Protein AF-A0A371EJU2-F1 (afdb_monomer)

Solvent-accessible surface area (backbone atoms only — not comparable to full-atom values): 4868 Å² total; per-residue (Å²): 135,84,81,77,82,74,78,82,73,74,85,72,82,46,72,70,58,51,50,55,56,31,63,78,61,78,54,89,84,76,57,67,67,58,54,33,61,26,21,58,68,72,35,73,90,30,51,77,49,73,57,100,60,33,46,28,28,41,28,42,44,97,91,63,50,76,47,78,48,71,51,66,56,97,69,133

Structure (mmCIF, N/CA/C/O backbone):
data_AF-A0A371EJU2-F1
#
_entry.id   AF-A0A371EJU2-F1
#
loop_
_atom_site.group_PDB
_atom_site.id
_atom_site.type_symbol
_atom_site.label_atom_id
_atom_site.label_alt_id
_atom_site.label_comp_id
_atom_site.label_asym_id
_atom_site.label_entity_id
_atom_site.label_seq_id
_atom_site.pdbx_PDB_ins_code
_atom_site.Cartn_x
_atom_site.Cartn_y
_atom_site.Cartn_z
_atom_site.occupancy
_atom_site.B_iso_or_equiv
_atom_site.auth_seq_id
_atom_site.auth_comp_id
_atom_site.auth_asym_id
_atom_site.auth_atom_id
_atom_site.pdbx_PDB_model_num
ATOM 1 N N . MET A 1 1 ? -0.828 43.826 -34.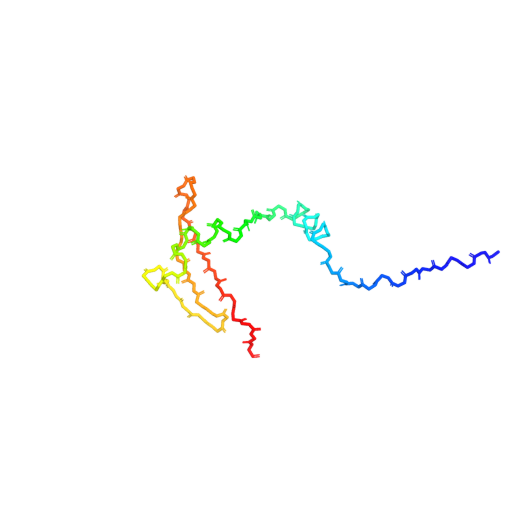056 1.00 42.22 1 MET A N 1
ATOM 2 C CA . MET A 1 1 ? -0.149 42.515 -33.990 1.00 42.22 1 MET A CA 1
ATOM 3 C C . MET A 1 1 ? 0.419 42.365 -32.583 1.00 42.22 1 MET A C 1
ATOM 5 O O . MET A 1 1 ? 1.598 42.607 -32.372 1.00 42.22 1 MET A O 1
ATOM 9 N N . LEU A 1 2 ? -0.440 42.124 -31.588 1.00 33.19 2 LEU A N 1
ATOM 10 C CA . LEU A 1 2 ? 0.003 41.969 -30.200 1.00 33.19 2 LEU A CA 1
ATOM 11 C C . LEU A 1 2 ? 0.554 40.550 -30.053 1.00 33.19 2 LEU A C 1
ATOM 13 O O . LEU A 1 2 ? -0.206 39.590 -30.142 1.00 33.19 2 LEU A O 1
ATOM 17 N N . SER A 1 3 ? 1.871 40.419 -29.897 1.00 38.25 3 SER A N 1
ATOM 18 C CA . SER A 1 3 ? 2.508 39.148 -29.565 1.00 38.25 3 SER A CA 1
ATOM 19 C C . SER A 1 3 ? 2.111 38.774 -28.139 1.00 38.25 3 SER A C 1
ATOM 21 O O . SER A 1 3 ? 2.584 39.372 -27.172 1.00 38.25 3 SER A O 1
ATOM 23 N N . SER A 1 4 ? 1.206 37.813 -28.004 1.00 41.50 4 SER A N 1
ATOM 24 C CA . SER A 1 4 ? 0.886 37.198 -26.723 1.00 41.50 4 SER A CA 1
ATOM 25 C C . SER A 1 4 ? 2.120 36.465 -26.201 1.00 41.50 4 SER A C 1
ATOM 27 O O . SER A 1 4 ? 2.582 35.500 -26.811 1.00 41.50 4 SER A O 1
ATOM 29 N N . PHE A 1 5 ? 2.647 36.930 -25.073 1.00 57.97 5 PHE A N 1
ATOM 30 C CA . PHE A 1 5 ? 3.595 36.179 -24.265 1.00 57.97 5 PHE A CA 1
ATOM 31 C C . PHE A 1 5 ? 2.884 34.921 -23.765 1.00 57.97 5 PHE A C 1
ATOM 33 O O . PHE A 1 5 ? 1.952 35.011 -22.969 1.00 57.97 5 PHE A O 1
ATOM 40 N N . ILE A 1 6 ? 3.300 33.756 -24.256 1.00 52.62 6 ILE A N 1
ATOM 41 C CA . ILE A 1 6 ? 2.947 32.481 -23.637 1.00 52.62 6 ILE A CA 1
ATOM 42 C C . ILE A 1 6 ? 3.976 32.278 -22.522 1.00 52.62 6 ILE A C 1
ATOM 44 O O . ILE A 1 6 ? 5.152 32.078 -22.837 1.00 52.62 6 ILE A O 1
ATOM 48 N N . PRO A 1 7 ? 3.602 32.368 -21.234 1.00 44.34 7 PRO A N 1
ATOM 49 C CA . PRO A 1 7 ? 4.498 31.921 -20.186 1.00 44.34 7 PRO A CA 1
ATOM 50 C C . PRO A 1 7 ? 4.727 30.424 -20.398 1.00 44.34 7 PRO A C 1
ATOM 52 O O . PRO A 1 7 ? 3.783 29.637 -20.429 1.00 44.34 7 PRO A O 1
ATOM 55 N N . VAL A 1 8 ? 5.986 30.036 -20.589 1.00 49.47 8 VAL A N 1
ATOM 56 C CA . VAL A 1 8 ? 6.396 28.633 -20.542 1.00 49.47 8 VAL A CA 1
ATOM 57 C C . VAL A 1 8 ? 6.106 28.159 -19.119 1.00 49.47 8 VAL A C 1
ATOM 59 O O . VAL A 1 8 ? 6.863 28.462 -18.200 1.00 49.47 8 VAL A O 1
ATOM 62 N N . GLN A 1 9 ? 4.966 27.494 -18.914 1.00 46.34 9 GLN A N 1
ATOM 63 C CA . GLN A 1 9 ? 4.682 26.820 -17.654 1.00 46.34 9 GLN A CA 1
ATOM 64 C C . GLN A 1 9 ? 5.707 25.697 -17.493 1.00 46.34 9 GLN A C 1
ATOM 66 O O . GLN A 1 9 ? 5.673 24.697 -18.213 1.00 46.34 9 GLN A O 1
ATOM 71 N N . ASP A 1 10 ? 6.615 25.879 -16.538 1.00 50.00 10 ASP A N 1
ATOM 72 C CA . ASP A 1 10 ? 7.369 24.789 -15.939 1.00 50.00 10 ASP A CA 1
ATOM 73 C C . ASP A 1 10 ? 6.372 23.692 -15.539 1.00 50.00 10 ASP A C 1
ATOM 75 O O . ASP A 1 10 ? 5.448 23.921 -14.752 1.00 50.00 10 ASP A O 1
ATOM 79 N N . LYS A 1 11 ? 6.514 22.511 -16.147 1.00 53.34 11 LYS A N 1
ATOM 80 C CA . LYS A 1 11 ? 5.620 21.358 -15.990 1.00 53.34 11 LYS A CA 1
ATOM 81 C C . LYS A 1 11 ? 5.888 20.660 -14.652 1.00 53.34 11 LYS A C 1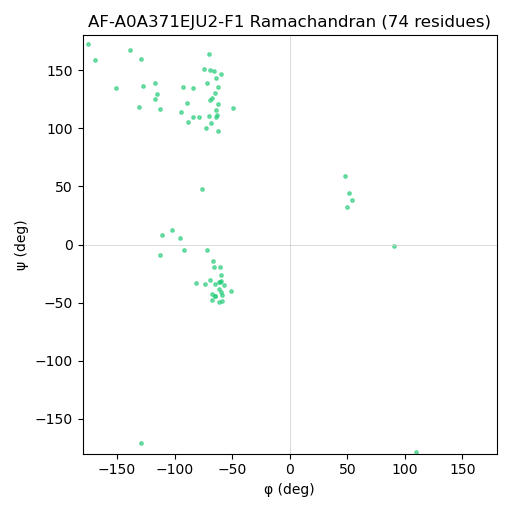
ATOM 83 O O . LYS A 1 11 ? 6.016 19.438 -14.591 1.00 53.34 11 LYS A O 1
ATOM 88 N N . SER A 1 12 ? 5.969 21.431 -13.572 1.00 54.97 12 SER A N 1
ATOM 89 C CA . SER A 1 12 ? 5.826 20.900 -12.226 1.00 54.97 12 SER A CA 1
ATOM 90 C C . SER A 1 12 ? 4.358 20.513 -12.057 1.00 54.97 12 SER A C 1
ATOM 92 O O . SER A 1 12 ? 3.434 21.323 -12.129 1.00 54.97 12 SER A O 1
ATOM 94 N N . MET A 1 13 ? 4.127 19.212 -11.983 1.00 55.03 13 MET A N 1
ATOM 95 C CA . MET A 1 13 ? 2.796 18.641 -11.904 1.00 55.03 13 MET A CA 1
ATOM 96 C C . MET A 1 13 ? 2.244 18.920 -10.503 1.00 55.03 13 MET A C 1
ATOM 98 O O . MET A 1 13 ? 2.640 18.281 -9.531 1.00 55.03 13 MET A O 1
ATOM 102 N N . THR A 1 14 ? 1.395 19.939 -10.384 1.00 73.25 14 THR A N 1
ATOM 103 C CA . THR A 1 14 ? 0.752 20.305 -9.119 1.00 73.25 14 THR A CA 1
ATOM 104 C C . THR A 1 14 ? -0.270 19.238 -8.719 1.00 73.25 14 THR A C 1
ATOM 106 O O . THR A 1 14 ? -0.867 18.583 -9.575 1.00 73.25 14 THR A O 1
ATOM 109 N N . LYS A 1 15 ? -0.489 19.058 -7.410 1.00 67.19 15 LYS A N 1
ATOM 110 C CA . LYS A 1 15 ? -1.446 18.085 -6.842 1.00 67.19 15 LYS A CA 1
ATOM 111 C C . LYS A 1 15 ? -2.845 18.211 -7.466 1.00 67.19 15 LYS A C 1
ATOM 113 O O . LYS A 1 15 ? -3.439 17.208 -7.833 1.00 67.19 15 LYS A O 1
ATOM 118 N N . GLU A 1 16 ? -3.289 19.443 -7.700 1.00 71.56 16 GLU A N 1
ATOM 119 C 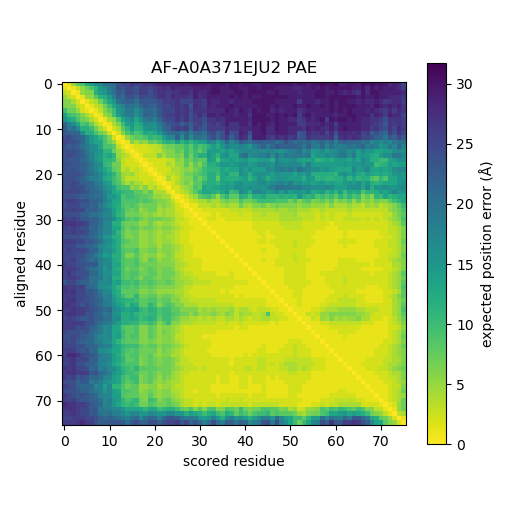CA . GLU A 1 16 ? -4.564 19.773 -8.355 1.00 71.56 16 GLU A CA 1
ATOM 120 C C . GLU A 1 16 ? -4.632 19.314 -9.820 1.00 71.56 16 GLU A C 1
ATOM 122 O O . GLU A 1 16 ? -5.689 18.933 -10.314 1.00 71.56 16 GLU A O 1
ATOM 127 N N . ASN A 1 17 ? -3.513 19.339 -10.549 1.00 72.31 17 ASN A N 1
ATOM 128 C CA . ASN A 1 17 ? -3.479 18.855 -11.929 1.00 72.31 17 ASN A CA 1
ATOM 129 C C . ASN A 1 17 ? -3.532 17.323 -11.984 1.00 72.31 17 ASN A C 1
ATOM 131 O O . ASN A 1 17 ? -4.140 16.784 -12.903 1.00 72.31 17 ASN A O 1
ATOM 135 N N . ILE A 1 18 ? -2.933 16.639 -11.003 1.00 76.38 18 ILE A N 1
ATOM 136 C CA . ILE A 1 18 ? -2.994 15.176 -10.870 1.00 76.38 18 ILE A CA 1
ATOM 137 C C . ILE A 1 18 ? -4.415 14.738 -10.519 1.00 76.38 18 ILE A C 1
ATOM 139 O O . ILE A 1 18 ? -4.941 13.837 -11.160 1.00 76.38 18 ILE A O 1
ATOM 143 N N . GLU A 1 19 ? -5.042 15.388 -9.536 1.00 73.25 19 GLU A N 1
ATOM 144 C CA . GLU A 1 19 ? -6.412 15.076 -9.110 1.00 73.25 19 GLU A CA 1
ATOM 145 C C . GLU A 1 19 ? -7.399 15.232 -10.273 1.00 73.25 19 GLU A C 1
ATOM 147 O O . GLU A 1 19 ? -8.098 14.274 -10.586 1.00 73.25 19 GLU A O 1
ATOM 152 N N . ARG A 1 20 ? -7.348 16.348 -11.017 1.00 72.81 20 ARG 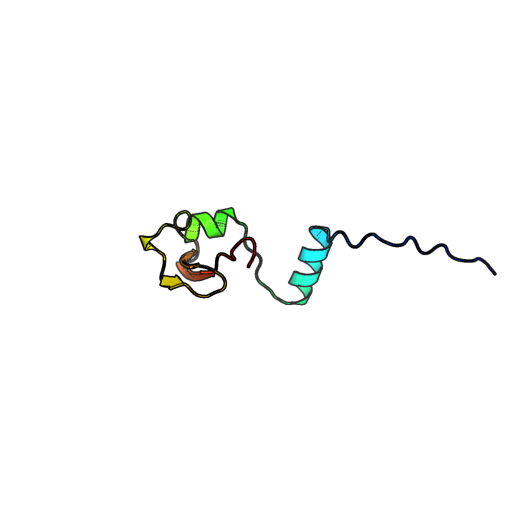A N 1
ATOM 153 C CA . ARG A 1 20 ? -8.190 16.545 -12.213 1.00 72.81 20 ARG A CA 1
ATOM 154 C C . ARG A 1 20 ? -7.964 15.488 -13.298 1.00 72.81 20 ARG A C 1
ATOM 156 O O . ARG A 1 20 ? -8.915 15.015 -13.904 1.00 72.81 20 ARG A O 1
ATOM 163 N N . GLN A 1 21 ? -6.711 15.102 -13.552 1.00 72.31 21 GLN A N 1
ATOM 164 C CA . GLN A 1 21 ? -6.408 14.061 -14.541 1.00 72.31 21 GLN A CA 1
ATOM 165 C C . GLN A 1 21 ? -6.866 12.664 -14.108 1.00 72.31 21 GLN A C 1
ATOM 167 O O . GLN A 1 21 ? -7.166 11.840 -14.967 1.00 72.31 21 GLN A O 1
ATOM 172 N N . LEU A 1 22 ? -6.880 12.377 -12.805 1.00 71.12 22 LEU A N 1
ATOM 173 C CA . LEU A 1 22 ? -7.336 11.094 -12.270 1.00 71.12 22 LEU A CA 1
ATOM 174 C C . LEU A 1 22 ? -8.864 11.026 -12.166 1.00 71.12 22 LEU A C 1
ATOM 176 O O . LEU A 1 22 ? -9.418 9.954 -12.401 1.00 71.12 22 LEU A O 1
ATOM 180 N N . GLU A 1 23 ? -9.526 12.155 -11.889 1.00 68.62 23 GLU A N 1
ATOM 181 C CA . GLU A 1 23 ? -10.984 12.309 -11.993 1.00 68.62 23 GLU A CA 1
ATOM 182 C C . GLU A 1 23 ? -11.464 12.027 -13.423 1.00 68.62 23 GLU A C 1
ATOM 184 O O . GLU A 1 23 ? -12.396 11.252 -13.608 1.00 68.62 23 GLU A O 1
ATOM 189 N N . ASP A 1 24 ? -10.761 12.545 -14.436 1.00 74.00 24 ASP A N 1
ATOM 190 C CA . ASP A 1 24 ? -11.059 12.272 -15.850 1.00 74.00 24 ASP A CA 1
ATOM 191 C C . ASP A 1 24 ? -10.805 10.804 -16.269 1.00 74.00 24 ASP A C 1
ATOM 193 O O . ASP A 1 24 ? -11.227 10.394 -17.353 1.00 74.00 24 ASP A O 1
ATOM 197 N N . GLN A 1 25 ? -10.101 10.004 -15.455 1.00 75.38 25 GLN A N 1
ATOM 198 C CA . GLN A 1 25 ? -9.777 8.599 -15.750 1.00 75.38 25 GLN A CA 1
ATOM 199 C C . GLN A 1 25 ? -10.490 7.574 -14.854 1.00 75.38 25 GLN A C 1
ATOM 201 O O . GLN A 1 25 ? -10.159 6.389 -14.933 1.00 75.38 25 GLN A O 1
ATOM 206 N N . ASP A 1 26 ? -11.446 7.990 -14.014 1.00 80.69 26 ASP A N 1
ATOM 207 C CA . ASP A 1 26 ? -12.147 7.115 -13.056 1.00 80.69 26 ASP A CA 1
ATOM 208 C C . ASP A 1 26 ? -11.181 6.261 -12.198 1.00 80.69 26 ASP A C 1
ATOM 210 O O . ASP A 1 26 ? -11.472 5.121 -11.817 1.00 80.69 26 ASP A O 1
ATOM 214 N N . VAL A 1 27 ? -9.987 6.789 -11.895 1.00 83.06 27 VAL A N 1
ATOM 215 C CA . VAL A 1 27 ? -8.978 6.068 -11.107 1.00 83.06 27 VAL A CA 1
ATOM 216 C C . VAL A 1 27 ? -9.194 6.359 -9.620 1.00 83.06 27 VAL A C 1
ATOM 218 O O . VAL A 1 27 ? -9.109 7.517 -9.208 1.00 83.06 27 VAL A O 1
ATOM 221 N N . PRO A 1 28 ? -9.412 5.338 -8.771 1.00 83.81 28 PRO A N 1
ATOM 222 C CA . PRO A 1 28 ? -9.615 5.556 -7.346 1.00 83.81 28 PRO A CA 1
ATOM 223 C C . PRO A 1 28 ? -8.337 6.072 -6.675 1.00 83.81 28 PRO A C 1
ATOM 225 O O . PRO A 1 28 ? -7.272 5.451 -6.755 1.00 83.81 28 PRO A O 1
ATOM 228 N N . LEU A 1 29 ? -8.462 7.201 -5.977 1.00 88.00 29 LEU A N 1
ATOM 229 C CA . LEU A 1 29 ? -7.388 7.804 -5.197 1.00 88.00 29 LEU A CA 1
ATOM 230 C C . LEU A 1 29 ? -7.447 7.316 -3.746 1.00 88.00 29 LEU A C 1
ATOM 232 O O . LEU A 1 29 ? -8.510 7.290 -3.128 1.00 88.00 29 LEU A O 1
ATOM 236 N N . PHE A 1 30 ? -6.291 6.962 -3.186 1.00 90.88 30 PHE A N 1
ATOM 237 C CA . PHE A 1 30 ? -6.177 6.550 -1.790 1.00 90.88 30 PHE A CA 1
ATOM 238 C C . PHE A 1 30 ? -5.097 7.349 -1.077 1.00 90.88 30 PHE A C 1
ATOM 240 O O . PHE A 1 30 ? -3.975 7.481 -1.572 1.00 90.88 30 PHE A O 1
ATOM 247 N N . ASP A 1 31 ? -5.408 7.792 0.138 1.00 93.50 31 ASP A N 1
ATOM 248 C CA . ASP A 1 31 ? -4.409 8.356 1.033 1.00 93.50 31 ASP A CA 1
ATOM 249 C C . ASP A 1 31 ? -3.375 7.301 1.424 1.00 93.50 31 ASP A C 1
ATOM 251 O O . ASP A 1 31 ? -3.699 6.139 1.703 1.00 93.50 31 ASP A O 1
ATOM 255 N N . LEU A 1 32 ? -2.116 7.725 1.543 1.00 93.94 32 LEU A N 1
ATOM 256 C CA . LEU A 1 32 ? -1.041 6.837 1.978 1.00 93.94 32 LEU A CA 1
ATOM 257 C C . LEU A 1 32 ? -1.342 6.213 3.349 1.00 93.94 32 LEU A C 1
ATOM 259 O O . LEU A 1 32 ? -1.022 5.047 3.555 1.00 93.94 32 LEU A O 1
ATOM 263 N N . LEU A 1 33 ? -1.999 6.951 4.254 1.00 96.88 33 LEU A N 1
ATOM 264 C CA . LEU A 1 33 ? -2.417 6.448 5.567 1.00 96.88 33 LEU A CA 1
ATOM 265 C C . LEU A 1 33 ? -3.399 5.269 5.461 1.00 96.88 33 LEU A C 1
ATOM 267 O O . LEU A 1 33 ? -3.311 4.307 6.228 1.00 96.88 33 LEU A O 1
ATOM 271 N N . THR A 1 34 ? -4.315 5.316 4.494 1.00 97.19 34 THR A N 1
ATOM 272 C CA . THR A 1 34 ? -5.264 4.228 4.233 1.00 97.19 34 THR A CA 1
ATOM 273 C C . THR A 1 34 ? -4.515 2.987 3.767 1.00 97.19 34 THR A C 1
ATOM 275 O O . THR A 1 34 ? -4.743 1.891 4.274 1.00 97.19 34 THR A O 1
ATOM 278 N N . ILE A 1 35 ? -3.556 3.162 2.857 1.00 97.56 35 ILE A N 1
ATOM 279 C CA . ILE A 1 35 ? -2.737 2.071 2.320 1.00 97.56 35 ILE A CA 1
ATOM 280 C C . ILE A 1 35 ? -1.803 1.471 3.381 1.00 97.56 35 ILE A C 1
ATOM 282 O O . ILE A 1 35 ? -1.679 0.245 3.476 1.00 97.56 35 ILE A O 1
ATOM 286 N N . THR A 1 36 ? -1.155 2.298 4.204 1.00 97.69 36 THR A N 1
ATOM 287 C CA . THR A 1 36 ? -0.286 1.817 5.287 1.00 97.69 36 THR A CA 1
ATOM 288 C C . THR A 1 36 ? -1.098 1.063 6.330 1.00 97.69 36 THR A C 1
ATOM 290 O O . THR A 1 36 ? -0.709 -0.037 6.708 1.00 97.69 36 THR A O 1
ATOM 293 N N . THR A 1 37 ? -2.260 1.575 6.734 1.00 98.06 37 THR A N 1
ATOM 294 C CA . THR A 1 37 ? -3.160 0.876 7.663 1.00 98.06 37 THR A CA 1
ATOM 295 C C . THR A 1 37 ? -3.635 -0.453 7.079 1.00 98.06 37 THR A C 1
ATOM 297 O O . THR A 1 37 ? -3.487 -1.496 7.716 1.00 98.06 37 THR A O 1
ATOM 300 N N . ALA A 1 38 ? -4.121 -0.445 5.834 1.00 98.19 38 ALA A N 1
ATOM 301 C CA . ALA A 1 38 ? -4.650 -1.633 5.169 1.00 98.19 38 ALA A CA 1
ATOM 302 C C . ALA A 1 38 ? -3.612 -2.754 5.027 1.00 98.19 38 ALA A C 1
ATOM 304 O O . ALA A 1 38 ? -3.969 -3.930 5.076 1.00 98.19 38 ALA A O 1
ATOM 305 N N . THR A 1 39 ? -2.334 -2.405 4.858 1.00 98.25 39 THR A N 1
ATOM 306 C CA . THR A 1 39 ? -1.221 -3.361 4.713 1.00 98.25 39 THR A CA 1
ATOM 307 C C . THR A 1 39 ? -0.495 -3.660 6.026 1.00 98.25 39 THR A C 1
ATOM 309 O O . THR A 1 39 ? 0.513 -4.372 6.010 1.00 98.25 39 THR A O 1
ATOM 312 N N . ASN A 1 40 ? -0.983 -3.145 7.161 1.00 97.88 40 ASN A N 1
ATOM 313 C CA . ASN A 1 40 ? -0.294 -3.177 8.451 1.00 97.88 40 ASN A CA 1
ATOM 314 C C . ASN A 1 40 ? 1.166 -2.715 8.307 1.00 97.88 40 ASN A C 1
ATOM 316 O O . ASN A 1 40 ? 2.103 -3.483 8.511 1.00 97.88 40 ASN A O 1
ATOM 320 N N . ASN A 1 41 ? 1.333 -1.483 7.833 1.00 97.50 41 ASN A N 1
ATOM 321 C CA . ASN A 1 41 ? 2.596 -0.810 7.558 1.00 97.50 41 ASN A CA 1
ATOM 322 C C . ASN A 1 41 ? 3.568 -1.624 6.682 1.00 97.50 41 ASN A C 1
ATOM 324 O O . ASN A 1 41 ? 4.759 -1.713 6.979 1.00 97.50 41 ASN A O 1
ATOM 328 N N . PHE A 1 42 ? 3.060 -2.240 5.606 1.00 97.25 42 PHE A N 1
ATOM 329 C CA . PHE A 1 42 ? 3.846 -3.085 4.694 1.00 97.25 42 PHE A CA 1
ATOM 330 C C . PHE A 1 42 ? 4.615 -4.218 5.403 1.00 97.25 42 PHE A C 1
ATOM 332 O O . PHE A 1 42 ? 5.760 -4.527 5.055 1.00 97.25 42 PHE A O 1
ATOM 339 N N . THR A 1 43 ? 4.004 -4.836 6.416 1.00 97.75 43 THR A N 1
ATOM 340 C CA . THR A 1 43 ? 4.621 -5.954 7.149 1.00 97.75 43 THR A CA 1
ATOM 341 C C . THR A 1 43 ? 4.936 -7.138 6.239 1.00 97.75 43 THR A C 1
ATOM 343 O O . THR A 1 43 ? 4.206 -7.449 5.297 1.00 97.75 43 THR A O 1
ATOM 346 N N . LEU A 1 44 ? 6.021 -7.853 6.551 1.00 97.38 44 LEU A N 1
ATOM 347 C CA . LEU A 1 44 ? 6.461 -9.006 5.761 1.00 97.38 44 LEU A CA 1
ATOM 348 C C . LEU A 1 44 ? 5.414 -10.129 5.721 1.00 97.38 44 LEU A C 1
ATOM 350 O O . LEU A 1 44 ? 5.270 -10.771 4.687 1.00 97.38 44 LEU A O 1
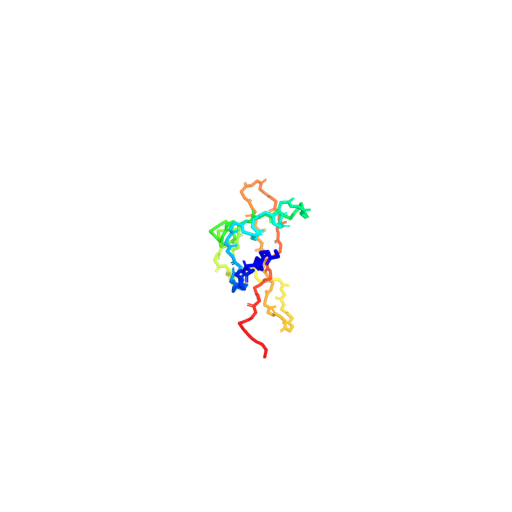ATOM 354 N N . ASN A 1 45 ? 4.632 -10.306 6.790 1.00 98.00 45 ASN A N 1
ATOM 355 C CA . ASN A 1 45 ? 3.534 -11.280 6.847 1.00 98.00 45 ASN A CA 1
ATOM 356 C C . ASN A 1 45 ? 2.460 -11.035 5.779 1.00 98.00 45 ASN A C 1
ATOM 358 O O . ASN A 1 45 ? 1.781 -11.966 5.361 1.00 98.00 45 ASN A O 1
ATOM 362 N N . ASN A 1 46 ? 2.317 -9.786 5.333 1.00 97.62 46 ASN A N 1
ATOM 363 C CA . ASN A 1 46 ? 1.390 -9.412 4.279 1.00 97.62 46 ASN A CA 1
ATOM 364 C C . ASN A 1 46 ? 2.034 -9.448 2.889 1.00 97.62 46 ASN A C 1
ATOM 366 O O . ASN A 1 46 ? 1.336 -9.238 1.903 1.00 97.62 46 ASN A O 1
ATOM 370 N N . LYS A 1 47 ? 3.338 -9.707 2.754 1.00 98.19 47 LYS A N 1
ATOM 371 C CA . LYS A 1 47 ? 3.979 -9.817 1.440 1.00 98.19 47 LYS A CA 1
ATOM 372 C C . LYS A 1 47 ? 3.491 -11.080 0.730 1.00 98.19 47 LYS A C 1
ATOM 374 O O . LYS A 1 47 ? 3.650 -12.184 1.234 1.00 98.19 47 LYS A O 1
ATOM 379 N N . ILE A 1 48 ? 2.955 -10.906 -0.473 1.00 98.38 48 ILE A N 1
ATOM 380 C CA . ILE A 1 48 ? 2.422 -11.996 -1.306 1.00 98.38 48 ILE A CA 1
ATOM 381 C C . ILE A 1 48 ? 3.244 -12.244 -2.572 1.00 98.38 48 ILE A C 1
ATOM 383 O O . ILE A 1 48 ? 3.022 -13.230 -3.265 1.00 98.38 48 ILE A O 1
ATOM 387 N N . GLY A 1 49 ? 4.203 -11.371 -2.888 1.00 97.81 49 GLY A N 1
ATOM 388 C CA . GLY A 1 49 ? 5.081 -11.549 -4.040 1.00 97.81 49 GLY A CA 1
ATOM 389 C C . GLY A 1 49 ? 6.168 -10.485 -4.143 1.00 97.81 49 GLY A C 1
ATOM 390 O O . GLY A 1 49 ? 6.188 -9.505 -3.395 1.00 97.81 49 GLY A O 1
ATOM 391 N N . GLN A 1 50 ? 7.094 -10.686 -5.077 1.00 97.38 50 GLN A N 1
ATOM 392 C CA . GLN A 1 50 ? 8.104 -9.702 -5.462 1.00 97.38 50 GLN A CA 1
ATOM 393 C C . GLN A 1 50 ? 8.495 -9.910 -6.924 1.00 97.38 50 GLN A C 1
ATOM 395 O O . GLN A 1 50 ? 8.734 -11.039 -7.342 1.00 97.38 50 GLN A O 1
ATOM 400 N N . GLY A 1 51 ? 8.582 -8.816 -7.679 1.00 93.50 51 GLY A N 1
ATOM 401 C CA . GLY A 1 51 ? 9.129 -8.800 -9.037 1.00 93.50 51 GLY A CA 1
ATOM 402 C C . GLY A 1 51 ? 10.186 -7.707 -9.199 1.00 93.50 51 GLY A C 1
ATOM 403 O O . GLY A 1 51 ? 10.561 -7.060 -8.222 1.00 93.50 51 GLY A O 1
ATOM 404 N N . GLY A 1 52 ? 10.623 -7.456 -10.437 1.00 94.44 52 GLY A N 1
ATOM 405 C CA . GLY A 1 52 ? 11.665 -6.456 -10.739 1.00 94.44 52 GLY A CA 1
ATOM 406 C C . GLY A 1 52 ? 11.322 -5.019 -10.329 1.00 94.44 52 GLY A C 1
ATOM 407 O O . GLY A 1 52 ? 12.204 -4.200 -10.133 1.00 94.44 52 GLY A O 1
ATOM 408 N N . PHE A 1 53 ? 10.040 -4.733 -10.119 1.00 91.94 53 PHE A N 1
ATOM 409 C CA . PHE A 1 53 ? 9.539 -3.417 -9.721 1.00 91.94 53 PHE A CA 1
ATOM 410 C C . PHE A 1 53 ? 9.200 -3.330 -8.224 1.00 91.94 53 PHE A C 1
ATOM 412 O O . PHE A 1 53 ? 8.487 -2.418 -7.817 1.00 91.94 53 PHE A O 1
ATOM 419 N N . GLY A 1 54 ? 9.621 -4.311 -7.420 1.00 95.62 54 GLY A N 1
ATOM 420 C CA . GLY A 1 54 ? 9.446 -4.301 -5.969 1.00 95.62 54 GLY A CA 1
ATOM 421 C C . GLY A 1 54 ? 8.431 -5.311 -5.409 1.00 95.62 54 GLY A C 1
ATOM 422 O O . GLY A 1 54 ? 7.879 -6.146 -6.141 1.00 95.62 54 GLY A O 1
ATOM 423 N N . PRO A 1 55 ? 8.239 -5.291 -4.077 1.00 97.19 55 PRO A N 1
ATOM 424 C CA . PRO A 1 55 ? 7.345 -6.194 -3.355 1.00 97.19 55 PRO A CA 1
ATOM 425 C C . PRO A 1 55 ? 5.860 -5.846 -3.536 1.00 97.19 55 PRO A C 1
ATOM 427 O O . PRO A 1 55 ? 5.479 -4.684 -3.696 1.00 97.19 55 PRO A O 1
ATOM 430 N N . VAL A 1 56 ? 5.018 -6.877 -3.452 1.00 98.12 56 VAL A N 1
ATOM 431 C CA . VAL A 1 56 ? 3.553 -6.777 -3.451 1.00 98.12 56 VAL A CA 1
ATOM 432 C C . VAL A 1 56 ? 3.025 -7.255 -2.103 1.00 98.12 56 VAL A C 1
ATOM 434 O O . VAL A 1 56 ? 3.384 -8.344 -1.649 1.00 98.12 56 VAL A O 1
ATOM 437 N N . TYR A 1 57 ? 2.162 -6.455 -1.482 1.00 98.56 57 TYR A N 1
ATOM 438 C CA . TYR A 1 57 ? 1.569 -6.723 -0.174 1.00 98.56 57 TYR A CA 1
ATOM 439 C C . TYR A 1 57 ? 0.056 -6.873 -0.276 1.00 98.56 57 TYR A C 1
ATOM 441 O O . TYR A 1 57 ? -0.605 -6.097 -0.959 1.00 98.56 57 TYR A O 1
ATOM 449 N N . LYS A 1 58 ? -0.501 -7.839 0.445 1.00 98.44 58 LYS A N 1
ATOM 450 C CA . LYS A 1 58 ? -1.927 -7.953 0.714 1.00 98.44 58 LYS A CA 1
ATOM 451 C C . LYS A 1 58 ? -2.353 -6.864 1.698 1.00 98.44 58 LYS A C 1
ATOM 453 O O . LYS A 1 58 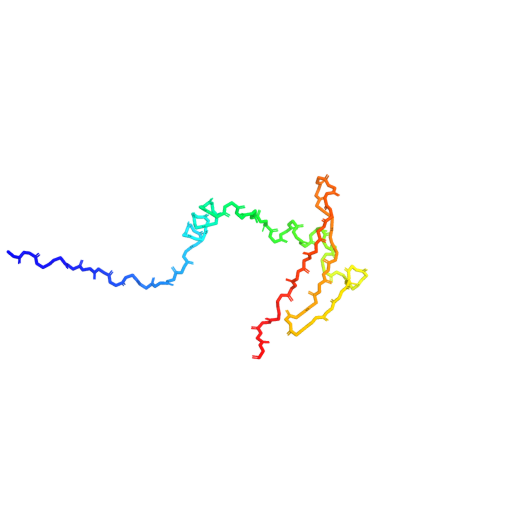? -1.663 -6.607 2.682 1.00 98.44 58 LYS A O 1
ATOM 458 N N . GLY A 1 59 ? -3.512 -6.268 1.456 1.00 98.19 59 GLY A N 1
ATOM 459 C CA . GLY A 1 59 ? -4.168 -5.381 2.407 1.00 98.19 59 GLY A CA 1
ATOM 460 C C . GLY A 1 59 ? -5.673 -5.607 2.473 1.00 98.19 59 GLY A C 1
ATOM 461 O O . GLY A 1 59 ? -6.246 -6.300 1.629 1.00 98.19 59 GLY A O 1
ATOM 462 N N . LYS A 1 60 ? -6.306 -5.021 3.490 1.00 98.44 60 LYS A N 1
ATOM 463 C CA . LYS A 1 60 ? -7.763 -4.971 3.643 1.00 98.44 60 LYS A CA 1
ATOM 464 C C . LYS A 1 60 ? -8.187 -3.534 3.944 1.00 98.44 60 LYS A C 1
ATOM 466 O O . LYS A 1 60 ? -7.749 -2.969 4.942 1.00 98.44 60 LYS A O 1
ATOM 471 N N . LEU A 1 61 ? -8.998 -2.952 3.066 1.00 97.31 61 LEU A N 1
ATOM 472 C CA . LEU A 1 61 ? -9.569 -1.617 3.236 1.00 97.31 61 LEU A CA 1
ATOM 473 C C . LEU A 1 61 ? -10.632 -1.605 4.359 1.00 97.31 61 LEU A C 1
ATOM 475 O O . LEU A 1 61 ? -11.099 -2.676 4.766 1.00 97.31 61 LEU A O 1
ATOM 479 N N . PRO A 1 62 ? -11.026 -0.423 4.882 1.00 95.75 62 PRO A N 1
ATOM 480 C CA . PRO A 1 62 ? -12.010 -0.316 5.967 1.00 95.75 62 PRO A CA 1
ATOM 481 C C . PRO A 1 62 ? -13.386 -0.912 5.640 1.00 95.75 62 PRO A C 1
ATOM 483 O O . PRO A 1 62 ? -14.045 -1.455 6.521 1.00 95.75 62 PRO A O 1
ATOM 486 N N . ASP A 1 63 ? -13.789 -0.863 4.369 1.00 96.12 63 ASP A N 1
ATOM 487 C CA . ASP A 1 63 ? -15.010 -1.488 3.835 1.00 96.12 63 ASP A CA 1
ATOM 488 C C . ASP A 1 63 ? -14.923 -3.028 3.760 1.00 96.12 63 ASP A C 1
ATOM 490 O O . ASP A 1 63 ? -15.889 -3.714 3.435 1.00 96.12 63 ASP A O 1
ATOM 494 N N . GLY A 1 64 ? -13.757 -3.590 4.077 1.00 97.25 64 GLY A N 1
ATOM 495 C CA . GLY A 1 64 ? -13.473 -5.013 4.042 1.00 97.25 64 GLY A CA 1
ATOM 496 C C . GLY A 1 64 ? -12.931 -5.529 2.712 1.00 97.25 64 GLY A C 1
ATOM 497 O O . GLY A 1 64 ? -12.591 -6.714 2.633 1.00 97.25 64 GLY A O 1
ATOM 498 N N . GLN A 1 65 ? -12.793 -4.667 1.705 1.00 97.56 65 GLN A N 1
ATOM 499 C CA . GLN A 1 65 ? -12.272 -5.017 0.391 1.00 97.56 65 GLN A CA 1
ATOM 500 C C . GLN A 1 65 ? -10.800 -5.443 0.479 1.00 97.56 65 GLN A C 1
ATOM 502 O O . GLN A 1 65 ? -9.968 -4.770 1.091 1.00 97.56 65 GLN A O 1
ATOM 507 N N . GLN A 1 66 ? -10.464 -6.583 -0.128 1.00 98.06 66 GLN A N 1
ATOM 508 C CA . GLN A 1 66 ? -9.082 -7.063 -0.198 1.00 98.06 66 GLN A CA 1
ATOM 509 C C . GLN A 1 66 ? -8.356 -6.417 -1.376 1.00 98.06 66 GLN A C 1
ATOM 511 O O . GLN A 1 66 ? -8.880 -6.388 -2.485 1.00 98.06 66 GLN A O 1
ATOM 516 N N . ILE A 1 67 ? -7.131 -5.951 -1.137 1.00 97.25 67 ILE A N 1
ATOM 517 C CA . ILE A 1 67 ? -6.304 -5.266 -2.135 1.00 97.25 67 ILE A CA 1
ATOM 518 C C . ILE A 1 67 ? -4.899 -5.867 -2.213 1.00 97.25 67 ILE A C 1
ATOM 520 O O . ILE A 1 67 ? -4.419 -6.498 -1.267 1.00 97.25 67 ILE A O 1
ATOM 524 N N . ALA A 1 68 ? -4.221 -5.619 -3.334 1.00 97.81 68 ALA A N 1
ATOM 525 C CA . ALA A 1 68 ? -2.794 -5.861 -3.505 1.00 97.81 68 ALA A CA 1
ATOM 526 C C . ALA A 1 68 ? -2.081 -4.529 -3.766 1.00 97.81 68 ALA A C 1
ATOM 528 O O . ALA A 1 68 ? -2.427 -3.800 -4.691 1.00 97.81 68 ALA A O 1
ATOM 529 N N . VAL A 1 69 ? -1.072 -4.216 -2.958 1.00 97.25 69 VAL A N 1
ATOM 530 C CA . VAL A 1 69 ? -0.324 -2.959 -3.020 1.00 97.25 69 VAL A CA 1
ATOM 531 C C . VAL A 1 69 ? 1.097 -3.248 -3.471 1.00 97.25 69 VAL A C 1
ATOM 533 O O . VAL A 1 69 ? 1.850 -3.932 -2.776 1.00 97.25 69 VAL A O 1
ATOM 536 N N . LYS A 1 70 ? 1.479 -2.717 -4.633 1.00 96.56 70 LYS A N 1
ATOM 537 C CA . LYS A 1 70 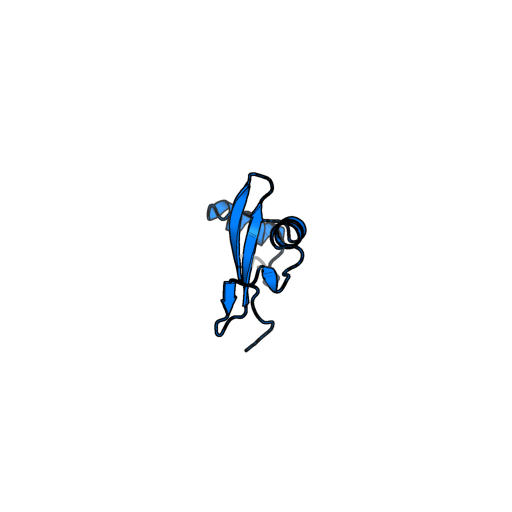? 2.838 -2.830 -5.167 1.00 96.56 70 LYS A CA 1
ATOM 538 C C . LYS A 1 70 ? 3.650 -1.605 -4.769 1.00 96.56 70 LYS A C 1
ATOM 540 O O . LYS A 1 70 ? 3.366 -0.498 -5.217 1.00 96.56 70 LYS A O 1
ATOM 545 N N . ARG A 1 71 ? 4.671 -1.804 -3.936 1.00 95.25 71 ARG A N 1
ATOM 546 C CA . ARG A 1 71 ? 5.575 -0.725 -3.534 1.00 95.25 71 ARG A CA 1
ATOM 547 C C . ARG A 1 71 ? 6.716 -0.644 -4.541 1.00 95.25 71 ARG A C 1
ATOM 549 O O . ARG A 1 71 ? 7.595 -1.502 -4.534 1.00 95.25 71 ARG A O 1
ATOM 556 N N . LEU A 1 72 ? 6.672 0.369 -5.404 1.00 93.81 72 LEU A N 1
ATOM 557 C CA . LEU A 1 72 ? 7.720 0.607 -6.393 1.00 93.81 72 LEU A CA 1
ATOM 558 C C . LEU A 1 72 ? 9.052 0.907 -5.691 1.00 93.81 72 LEU A C 1
ATOM 560 O O . LEU A 1 72 ? 9.090 1.655 -4.710 1.00 93.81 72 LEU A O 1
ATOM 564 N N . SER A 1 73 ? 10.137 0.295 -6.165 1.00 87.38 73 SER A N 1
ATOM 565 C CA . SER A 1 73 ? 11.496 0.658 -5.750 1.00 87.38 73 SER A CA 1
ATOM 566 C C . SER A 1 73 ? 11.835 2.075 -6.232 1.00 87.38 73 SER A C 1
ATOM 568 O O . SER A 1 73 ? 11.327 2.517 -7.259 1.00 87.38 73 SER A O 1
ATOM 570 N N . GLN A 1 74 ? 12.674 2.805 -5.484 1.00 78.00 74 GLN A N 1
ATOM 571 C CA . GLN A 1 74 ? 12.991 4.214 -5.787 1.00 78.00 74 GLN A CA 1
ATOM 572 C C . GLN A 1 74 ? 13.764 4.411 -7.101 1.00 78.00 74 GLN A C 1
ATOM 574 O O . GLN A 1 74 ? 13.742 5.503 -7.658 1.00 78.00 74 GLN A O 1
ATOM 579 N N . SER A 1 75 ? 14.397 3.367 -7.624 1.00 65.19 75 SER A N 1
ATOM 580 C CA . SER A 1 75 ? 15.026 3.343 -8.943 1.00 65.19 75 SER A CA 1
ATOM 581 C C . SER A 1 75 ? 15.403 1.902 -9.293 1.00 65.19 75 SER A C 1
ATOM 583 O O . SER A 1 75 ? 15.480 1.037 -8.413 1.00 65.19 75 SER A O 1
ATOM 585 N N . SER A 1 76 ? 15.567 1.635 -10.588 1.00 55.56 76 SER A N 1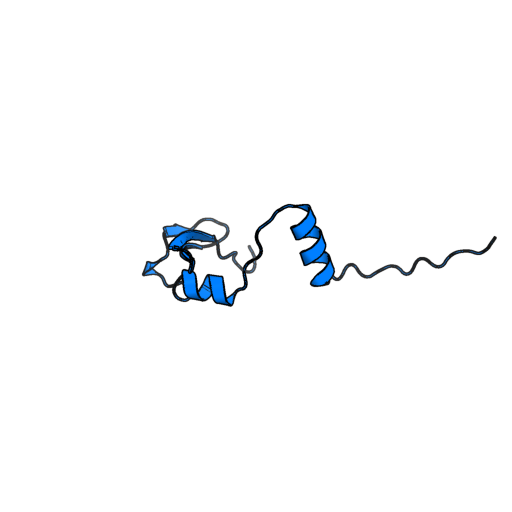
ATOM 586 C CA . SER A 1 76 ? 16.375 0.526 -11.113 1.00 55.56 76 SER A CA 1
ATOM 587 C C . SER A 1 76 ? 17.690 1.097 -11.618 1.00 55.56 76 SER A C 1
ATOM 589 O O . SER A 1 76 ? 17.645 2.253 -12.099 1.00 55.56 76 SER A O 1
#

Radius of gyration: 18.66 Å; Cα contact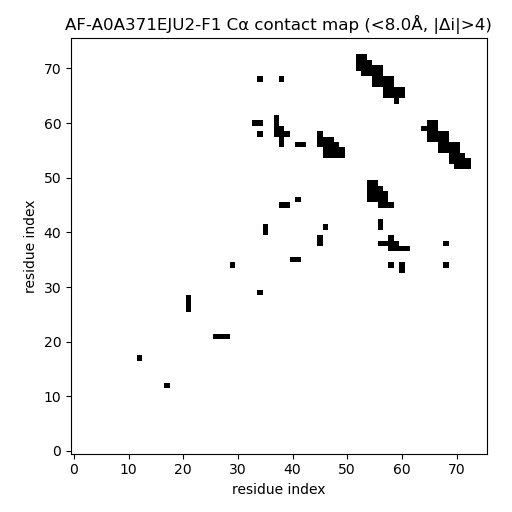s (8 Å, |Δi|>4): 73; chains: 1; bounding box: 31×54×42 Å

Sequence (76 aa):
MLSSFIPVQDKSMTKENIERQLEDQDVPLFDLLTITTATNNFTLNNKIGQGGFGPVYKGKLPDGQQIAVKRLSQSS

pLDDT: mean 82.51, std 19.12, range [33.19, 98.56]

Secondary structure (DSSP, 8-state):
--------------HHHHHHHHHTTTPPP--HHHHHHHTTTT-GGGEEEEETTEEEEEEE-TTS-EEEEE---S--

Organism: Mucuna pruriens (NCBI:txid157652)

InterPro domains:
  IPR000719 Protein kinase domain [PS50011] (42-76)
  IPR011009 Protein kinase-like domain superfamily [SSF56112] (23-74)

Mean predicted aligned error: 10.81 Å

Nearest PDB structures (foldseek):
  3tl8-assembly2_D  TM=9.295E-01  e=6.079E-04  Arabidopsis thaliana
  5lpb-assembly1_A  TM=9.299E-01  e=6.494E-04  Arabidopsis thaliana
  5lpy-assembly1_A  TM=8.931E-01  e=4.670E-04  Arabidopsis thaliana
  7xdw-assembly2_B  TM=9.327E-01  e=1.101E-03  Arabidopsis thaliana
  5xd6-assembly2_B  TM=8.602E-01  e=8.501E-03  Arabidopsis thaliana

Foldseek 3Di:
DDPDDDPPPPPPPDPVNVVVVCVVVVHDDDDPVQVCVFQVNVDPVQFPDADPQGTWGWGAGPVRDIDIDGDGDPDD